Protein AF-0000000084335168 (afdb_homodimer)

pLDDT: mean 84.3, std 18.03, range [38.84, 98.81]

Secondary structure (DSSP, 8-state):
--HHHHHHHHHHHHHTS-HHHHHHHHHHHHHHHHHHHHHHHHHHHHHHHHHHHHHHHHHHGGGGS-THHHHTT-/--HHHHHHHHHHHHHTS-HHHHHHHHHHHHHHHHHHHHHHHHHHHHHHHHHHHHHHHHHHHHHTS-THHHHTT-

Sequence (148 aa):
MTKRATIKRILNAINHLPKGKVKEISDFTKFVAKRYDEQHLSESIQQMTAKSESFSFLNNDEDLYSEADLKEVYMTKRATIKRILNAINHLPKGKVKEISDFTKFVAKRYDEQHLSESIQQMTAKSESFSFLNNDEDLYSEADLKEVY

Structure (mmCIF, N/CA/C/O backbone):
data_AF-0000000084335168-model_v1
#
loop_
_entity.id
_entity.type
_entity.pdbx_description
1 polymer 'DUF2281 domain-containing protein'
#
loop_
_atom_site.group_PDB
_atom_site.id
_atom_site.type_symbol
_atom_site.label_atom_id
_atom_site.label_alt_id
_atom_site.label_comp_id
_atom_site.label_asym_id
_atom_site.label_entity_id
_atom_site.label_seq_id
_atom_site.pdbx_PDB_ins_code
_atom_site.Cartn_x
_atom_site.Cartn_y
_atom_site.Cartn_z
_atom_site.occupancy
_atom_site.B_iso_or_equiv
_atom_site.auth_seq_id
_atom_site.auth_comp_id
_atom_site.auth_asym_id
_atom_site.auth_atom_id
_atom_site.pdb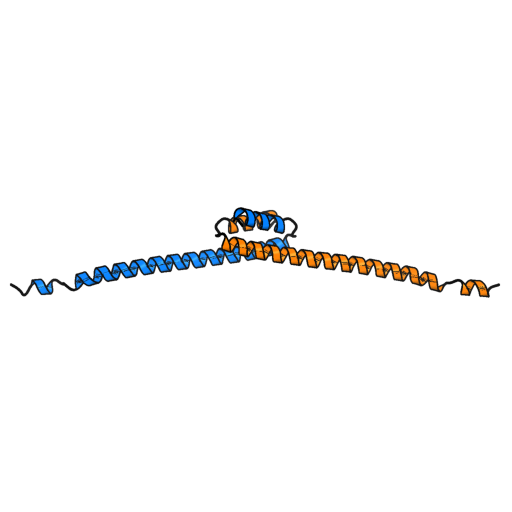x_PDB_model_num
ATOM 1 N N . MET A 1 1 ? -15.57 1.355 7.273 1 84.31 1 MET A N 1
ATOM 2 C CA . MET A 1 1 ? -14.516 0.553 7.887 1 84.31 1 MET A CA 1
ATOM 3 C C . MET A 1 1 ? -13.594 1.423 8.734 1 84.31 1 MET A C 1
ATOM 5 O O . MET A 1 1 ? -13.375 2.594 8.414 1 84.31 1 MET A O 1
ATOM 9 N N . THR A 1 2 ? -13.305 0.739 9.891 1 93.69 2 THR A N 1
ATOM 10 C CA . THR A 1 2 ? -12.414 1.455 10.805 1 93.69 2 THR A CA 1
ATOM 11 C C . THR A 1 2 ? -10.977 1.416 10.305 1 93.69 2 THR A C 1
ATOM 13 O O . THR A 1 2 ? -10.641 0.604 9.438 1 93.69 2 THR A O 1
ATOM 16 N N . LYS A 1 3 ? -10.219 2.346 10.766 1 95.44 3 LYS A N 1
ATOM 17 C CA . LYS A 1 3 ? -8.805 2.369 10.414 1 95.44 3 LYS A CA 1
ATOM 18 C C . LYS A 1 3 ? -8.133 1.043 10.758 1 95.44 3 LYS A C 1
ATOM 20 O O . LYS A 1 3 ? -7.375 0.496 9.945 1 95.44 3 LYS A O 1
ATOM 25 N N . ARG A 1 4 ? -8.461 0.535 11.945 1 95.75 4 ARG A N 1
ATOM 26 C CA . ARG A 1 4 ? -7.875 -0.719 12.406 1 95.75 4 ARG A CA 1
ATOM 27 C C . ARG A 1 4 ? -8.266 -1.877 11.5 1 95.75 4 ARG A C 1
ATOM 29 O O . ARG A 1 4 ? -7.438 -2.73 11.18 1 95.75 4 ARG A O 1
ATOM 36 N N . ALA A 1 5 ? -9.453 -1.929 11.078 1 96.75 5 ALA A N 1
ATOM 37 C CA . ALA A 1 5 ? -9.938 -2.967 10.172 1 96.75 5 ALA A CA 1
ATOM 38 C C . ALA A 1 5 ? -9.25 -2.879 8.812 1 96.75 5 ALA A C 1
ATOM 40 O O . ALA A 1 5 ? -8.938 -3.902 8.203 1 96.75 5 ALA A O 1
ATOM 41 N N . THR A 1 6 ? -8.984 -1.704 8.391 1 97.81 6 THR A N 1
ATOM 42 C CA . THR A 1 6 ? -8.328 -1.472 7.102 1 97.81 6 THR A CA 1
ATOM 43 C C . THR A 1 6 ? -6.875 -1.929 7.145 1 97.81 6 THR A C 1
ATOM 45 O O . THR A 1 6 ? -6.383 -2.543 6.195 1 97.81 6 THR A O 1
ATOM 48 N N . ILE A 1 7 ? -6.262 -1.662 8.242 1 97.69 7 ILE A N 1
ATOM 49 C CA . ILE A 1 7 ? -4.883 -2.098 8.43 1 97.69 7 ILE A CA 1
ATOM 50 C C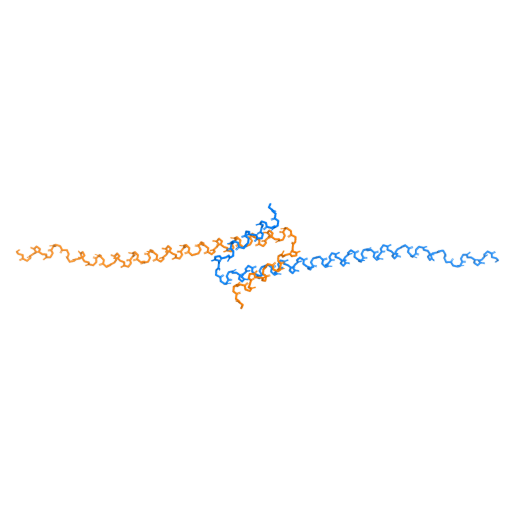 . ILE A 1 7 ? -4.82 -3.623 8.445 1 97.69 7 ILE A C 1
ATOM 52 O O . ILE A 1 7 ? -3.926 -4.219 7.84 1 97.69 7 ILE A O 1
ATOM 56 N N . LYS A 1 8 ? -5.797 -4.246 9.102 1 97 8 LYS A N 1
ATOM 57 C CA . LYS A 1 8 ? -5.875 -5.703 9.125 1 97 8 LYS A CA 1
ATOM 58 C C . LYS A 1 8 ? -6.039 -6.266 7.719 1 97 8 LYS A C 1
ATOM 60 O O . LYS A 1 8 ? -5.441 -7.289 7.379 1 97 8 LYS A O 1
ATOM 65 N N . ARG A 1 9 ? -6.832 -5.609 6.918 1 96.81 9 ARG A N 1
ATOM 66 C CA . ARG A 1 9 ? -7.031 -6.016 5.531 1 96.81 9 ARG A CA 1
ATOM 67 C C . ARG A 1 9 ? -5.727 -5.957 4.746 1 96.81 9 ARG A C 1
ATOM 69 O O . ARG A 1 9 ? -5.43 -6.848 3.949 1 96.81 9 ARG A O 1
ATOM 76 N N . ILE A 1 10 ? -4.922 -4.957 4.988 1 98.12 10 ILE A N 1
ATOM 77 C CA . ILE A 1 10 ? -3.627 -4.805 4.336 1 98.12 10 ILE A CA 1
ATOM 78 C C . ILE A 1 10 ? -2.713 -5.965 4.727 1 98.12 10 ILE A C 1
ATOM 80 O O . ILE A 1 10 ? -2.111 -6.605 3.861 1 98.12 10 ILE A O 1
ATOM 84 N N . LEU A 1 11 ? -2.701 -6.246 6.016 1 97.69 11 LEU A N 1
ATOM 85 C CA . LEU A 1 11 ? -1.812 -7.289 6.52 1 97.69 11 LEU A CA 1
ATOM 86 C C . LEU A 1 11 ? -2.211 -8.656 5.969 1 97.69 11 LEU A C 1
ATOM 88 O O . LEU A 1 11 ? -1.35 -9.445 5.582 1 97.69 11 LEU A O 1
ATOM 92 N N . ASN A 1 12 ? -3.5 -8.914 5.867 1 97.19 12 ASN A N 1
ATOM 93 C CA . ASN A 1 12 ? -3.992 -10.172 5.32 1 97.19 12 ASN A CA 1
ATOM 94 C C . ASN A 1 12 ? -3.596 -10.344 3.855 1 97.19 12 ASN A C 1
ATOM 96 O O . ASN A 1 12 ? -3.207 -11.43 3.434 1 97.19 12 ASN A O 1
ATOM 100 N N . ALA A 1 13 ? -3.672 -9.234 3.203 1 96.75 13 ALA A N 1
ATOM 101 C CA . ALA A 1 13 ? -3.391 -9.281 1.771 1 96.75 13 ALA A CA 1
ATOM 102 C C . ALA A 1 13 ? -1.897 -9.461 1.513 1 96.75 13 ALA A C 1
ATOM 104 O O . ALA A 1 13 ? -1.502 -10.133 0.556 1 96.75 13 ALA A O 1
ATOM 105 N N . ILE A 1 14 ? -1.044 -8.914 2.375 1 97.5 14 ILE A N 1
ATOM 106 C CA . ILE A 1 14 ? 0.392 -8.891 2.119 1 97.5 14 ILE A CA 1
ATOM 107 C C . ILE A 1 14 ? 1.007 -10.227 2.521 1 97.5 14 ILE A C 1
ATOM 109 O O . ILE A 1 14 ? 2.061 -10.617 2.008 1 97.5 14 ILE A O 1
ATOM 113 N N . ASN A 1 15 ? 0.367 -10.922 3.432 1 94.75 15 ASN A N 1
ATOM 114 C CA . ASN A 1 15 ? 0.95 -12.109 4.043 1 94.75 15 ASN A CA 1
ATOM 115 C C . ASN A 1 15 ? 1.268 -13.18 3 1 94.75 15 ASN A C 1
ATOM 117 O O . ASN A 1 15 ? 2.291 -13.859 3.094 1 94.75 15 ASN A O 1
ATOM 121 N N . HIS A 1 16 ? 0.502 -13.32 1.941 1 91.94 16 HIS A N 1
ATOM 122 C CA . HIS A 1 16 ? 0.74 -14.422 1.009 1 91.94 16 HIS A CA 1
ATOM 123 C C . HIS A 1 16 ? 1.528 -13.945 -0.208 1 91.94 16 HIS A C 1
ATOM 125 O O . HIS A 1 16 ? 1.931 -14.758 -1.046 1 91.94 16 HIS A O 1
ATOM 131 N N . LEU A 1 17 ? 1.84 -12.648 -0.256 1 97.62 17 LEU A N 1
ATOM 132 C CA . LEU A 1 17 ? 2.553 -12.086 -1.396 1 97.62 17 LEU A CA 1
ATOM 133 C C . LEU A 1 17 ? 4.051 -12.344 -1.279 1 97.62 17 LEU A C 1
ATOM 135 O O . LEU A 1 17 ? 4.602 -12.336 -0.176 1 97.62 17 LEU A O 1
ATOM 139 N N . PRO A 1 18 ? 4.73 -12.594 -2.381 1 96.69 18 PRO A N 1
ATOM 140 C CA . PRO A 1 18 ? 6.191 -12.695 -2.326 1 96.69 18 PRO A CA 1
ATOM 141 C C . PRO A 1 18 ? 6.863 -11.367 -1.991 1 96.69 18 PRO A C 1
ATOM 143 O O . PRO A 1 18 ? 6.223 -10.312 -2.055 1 96.69 18 PRO A O 1
ATOM 146 N N . LYS A 1 19 ? 8.125 -11.375 -1.729 1 97.06 19 LYS A N 1
ATOM 147 C CA . LYS A 1 19 ? 8.906 -10.234 -1.258 1 97.06 19 LYS A CA 1
ATOM 148 C C . LYS A 1 19 ? 8.828 -9.07 -2.236 1 97.06 19 LYS A C 1
ATOM 150 O O 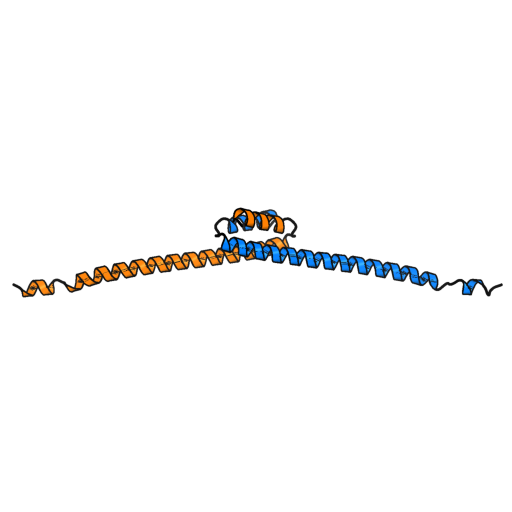. LYS A 1 19 ? 8.695 -7.914 -1.824 1 97.06 19 LYS A O 1
ATOM 155 N N . GLY A 1 20 ? 8.898 -9.359 -3.512 1 97.44 20 GLY A N 1
ATOM 156 C CA . GLY A 1 20 ? 8.875 -8.312 -4.523 1 97.44 20 GLY A CA 1
ATOM 157 C C . GLY A 1 20 ? 7.578 -7.516 -4.523 1 97.44 20 GLY A C 1
ATOM 158 O O . GLY A 1 20 ? 7.598 -6.293 -4.668 1 97.44 20 GLY A O 1
ATOM 159 N N . LYS A 1 21 ? 6.508 -8.18 -4.332 1 98.25 21 LYS A N 1
ATOM 160 C CA . LYS A 1 21 ? 5.203 -7.52 -4.332 1 98.25 21 LYS A CA 1
ATOM 161 C C . LYS A 1 21 ? 4.977 -6.746 -3.037 1 98.25 21 LYS A C 1
ATOM 163 O O . LYS A 1 21 ? 4.383 -5.668 -3.047 1 98.25 21 LYS A O 1
ATOM 168 N N . VAL A 1 22 ? 5.477 -7.258 -1.979 1 98.5 22 VAL A N 1
ATOM 169 C CA . VAL A 1 22 ? 5.422 -6.547 -0.704 1 98.5 22 VAL A CA 1
ATOM 170 C C . VAL A 1 22 ? 6.215 -5.246 -0.802 1 98.5 22 VAL A C 1
ATOM 172 O O . VAL A 1 22 ? 5.797 -4.215 -0.274 1 98.5 22 VAL A O 1
ATOM 175 N N . LYS A 1 23 ? 7.309 -5.281 -1.476 1 98.38 23 LYS A N 1
ATOM 176 C CA . LYS A 1 23 ? 8.133 -4.094 -1.681 1 98.38 23 LYS A CA 1
ATOM 177 C C . LYS A 1 23 ? 7.371 -3.031 -2.473 1 98.38 23 LYS A C 1
ATOM 179 O O . LYS A 1 23 ? 7.473 -1.838 -2.178 1 98.38 23 LYS A O 1
ATOM 184 N N . GLU A 1 24 ? 6.641 -3.471 -3.486 1 98.56 24 GLU A N 1
ATOM 185 C CA . GLU A 1 24 ? 5.82 -2.551 -4.27 1 98.56 24 GLU A CA 1
ATOM 186 C C . GLU A 1 24 ? 4.828 -1.804 -3.383 1 98.56 24 GLU A C 1
ATOM 188 O O . GLU A 1 24 ? 4.68 -0.586 -3.5 1 98.56 24 GLU A O 1
ATOM 193 N N . ILE A 1 25 ? 4.207 -2.582 -2.504 1 98.75 25 ILE A N 1
ATOM 194 C CA . ILE A 1 25 ? 3.229 -2.002 -1.591 1 98.75 25 ILE A CA 1
ATOM 195 C C . ILE A 1 25 ? 3.928 -1.057 -0.617 1 98.75 25 ILE A C 1
ATOM 197 O O . ILE A 1 25 ? 3.426 0.032 -0.329 1 98.75 25 ILE A O 1
ATOM 201 N N . SER A 1 26 ? 5.09 -1.403 -0.171 1 98.56 26 SER A N 1
ATOM 202 C CA . SER A 1 26 ? 5.883 -0.565 0.723 1 98.56 26 SER A CA 1
ATOM 203 C C . SER A 1 26 ? 6.25 0.757 0.059 1 98.56 26 SER A C 1
ATOM 205 O O . SER A 1 26 ? 6.125 1.82 0.67 1 98.56 26 SER A O 1
ATOM 207 N N . ASP A 1 27 ? 6.656 0.677 -1.155 1 98.44 27 ASP A N 1
ATOM 208 C CA . ASP A 1 27 ? 7.051 1.876 -1.886 1 98.44 27 ASP A CA 1
ATOM 209 C C . ASP A 1 27 ? 5.863 2.814 -2.09 1 98.44 27 ASP A C 1
ATOM 211 O O . ASP A 1 27 ? 5.996 4.031 -1.95 1 98.44 27 ASP A O 1
ATOM 215 N N . PHE A 1 28 ? 4.738 2.184 -2.363 1 98.81 28 PHE A N 1
ATOM 216 C CA . PHE A 1 28 ? 3.535 2.996 -2.504 1 98.81 28 PHE A CA 1
ATOM 217 C C . PHE A 1 28 ? 3.148 3.627 -1.172 1 98.81 28 PHE A C 1
ATOM 219 O O . PHE A 1 28 ? 2.777 4.801 -1.12 1 98.81 28 PHE A O 1
ATOM 226 N N . THR A 1 29 ? 3.219 2.928 -0.136 1 98.69 29 THR A N 1
ATOM 227 C CA . THR A 1 29 ? 2.902 3.42 1.2 1 98.69 29 THR A CA 1
ATOM 228 C C . THR A 1 29 ? 3.797 4.602 1.568 1 98.69 29 THR A C 1
ATOM 230 O O . THR A 1 29 ? 3.316 5.609 2.088 1 98.69 29 THR A O 1
ATOM 233 N N . LYS A 1 30 ? 5.051 4.473 1.275 1 98.12 30 LYS A N 1
ATOM 234 C CA . LYS A 1 30 ? 6 5.555 1.52 1 98.12 30 LYS A CA 1
ATOM 235 C C . LYS A 1 30 ? 5.637 6.801 0.715 1 98.12 30 LYS A C 1
ATOM 237 O O . LYS A 1 30 ? 5.75 7.922 1.214 1 98.12 30 LYS A O 1
ATOM 242 N N . PHE A 1 31 ? 5.277 6.559 -0.483 1 98.56 31 PHE A N 1
ATOM 243 C CA . PHE A 1 31 ? 4.875 7.641 -1.374 1 98.56 31 PHE A CA 1
ATOM 244 C C . PHE A 1 31 ? 3.678 8.391 -0.808 1 98.56 31 PHE A C 1
ATOM 246 O O . PHE A 1 31 ? 3.682 9.625 -0.744 1 98.56 31 PHE A O 1
ATOM 253 N N . VAL A 1 32 ? 2.643 7.672 -0.377 1 98.5 32 VAL A N 1
ATOM 254 C CA . VAL A 1 32 ? 1.433 8.266 0.184 1 98.5 32 VAL A CA 1
ATOM 255 C C . VAL A 1 32 ? 1.775 9.031 1.46 1 98.5 32 VAL A C 1
ATOM 257 O O . VAL A 1 32 ? 1.314 10.156 1.656 1 98.5 32 VAL A O 1
ATOM 260 N N . ALA A 1 33 ? 2.57 8.438 2.348 1 98.19 33 ALA A N 1
ATOM 261 C CA . ALA A 1 33 ? 2.959 9.062 3.609 1 98.19 33 ALA A CA 1
ATOM 262 C C . ALA A 1 33 ? 3.727 10.359 3.369 1 98.19 33 ALA A C 1
ATOM 264 O O . ALA A 1 33 ? 3.465 11.375 4.02 1 98.19 33 ALA A O 1
ATOM 265 N N . LYS A 1 34 ? 4.656 10.352 2.451 1 97.75 34 LYS A N 1
ATOM 266 C CA . LYS A 1 34 ? 5.441 11.531 2.121 1 97.75 34 LYS A CA 1
ATOM 267 C C . LYS A 1 34 ? 4.551 12.656 1.597 1 97.75 34 LYS A C 1
ATOM 269 O O . LYS A 1 34 ? 4.691 13.812 2.01 1 97.75 34 LYS A O 1
ATOM 274 N N . ARG A 1 35 ? 3.678 12.305 0.717 1 97.31 35 ARG A N 1
ATOM 275 C CA . ARG A 1 35 ? 2.75 13.281 0.153 1 97.31 35 ARG A CA 1
ATOM 276 C C . ARG A 1 35 ? 1.867 13.891 1.238 1 97.31 35 ARG A C 1
ATOM 278 O O . ARG A 1 35 ? 1.603 15.094 1.228 1 97.31 35 ARG A O 1
ATOM 285 N N . TYR A 1 36 ? 1.381 13.062 2.098 1 97.44 36 TYR A N 1
ATOM 286 C CA . TYR A 1 36 ? 0.556 13.539 3.203 1 97.44 36 TYR A CA 1
ATOM 287 C C . TYR A 1 36 ? 1.336 14.5 4.094 1 97.44 36 TYR A C 1
ATOM 289 O O . TYR A 1 36 ? 0.827 15.555 4.469 1 97.44 36 TYR A O 1
ATOM 297 N N . ASP A 1 37 ? 2.547 14.148 4.434 1 96.5 37 ASP A N 1
ATOM 298 C CA . ASP A 1 37 ? 3.396 14.992 5.27 1 96.5 37 ASP A CA 1
ATOM 299 C C . ASP A 1 37 ? 3.67 16.344 4.605 1 96.5 37 ASP A C 1
ATOM 301 O O . ASP A 1 37 ? 3.611 17.375 5.258 1 96.5 37 ASP A O 1
ATOM 305 N N . GLU A 1 38 ? 3.938 16.328 3.391 1 96.31 38 GLU A N 1
ATOM 306 C CA . GLU A 1 38 ? 4.234 17.531 2.637 1 9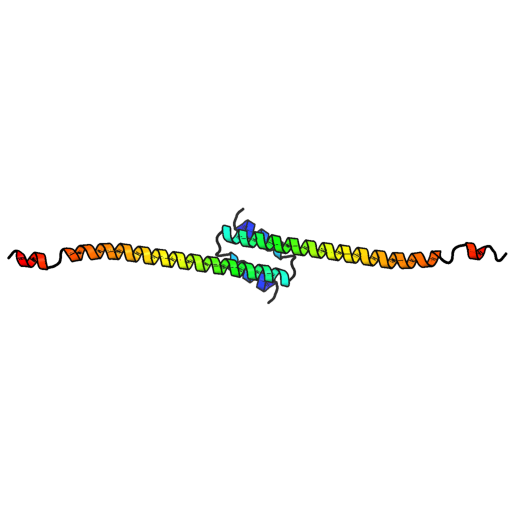6.31 38 GLU A CA 1
ATOM 307 C C . GLU A 1 38 ? 3.018 18.453 2.574 1 96.31 38 GLU A C 1
ATOM 309 O O . GLU A 1 38 ? 3.146 19.672 2.725 1 96.31 38 GLU A O 1
ATOM 314 N N . GLN A 1 39 ? 1.915 17.906 2.357 1 94.94 39 GLN A N 1
ATOM 315 C CA . GLN A 1 39 ? 0.68 18.672 2.328 1 94.94 39 GLN A CA 1
ATOM 316 C C . GLN A 1 39 ? 0.385 19.297 3.693 1 94.94 39 GLN A C 1
ATOM 318 O O . GLN A 1 39 ? -0.007 20.453 3.781 1 94.94 39 GLN A O 1
ATOM 323 N N . HIS A 1 40 ? 0.544 18.531 4.672 1 93 40 HIS A N 1
ATOM 324 C CA . HIS A 1 40 ? 0.282 19 6.027 1 93 40 HIS A CA 1
ATOM 325 C C . HIS A 1 40 ? 1.253 20.109 6.422 1 93 40 HIS A C 1
ATOM 327 O O . HIS A 1 40 ? 0.855 21.094 7.043 1 93 40 HIS A O 1
ATOM 333 N N . LEU A 1 41 ? 2.486 19.922 6.113 1 93.06 41 LEU A N 1
ATOM 334 C CA . LEU A 1 41 ? 3.494 20.938 6.371 1 93.06 41 LEU A CA 1
ATOM 335 C C . LEU A 1 41 ? 3.164 22.234 5.625 1 93.06 41 LEU A C 1
ATOM 337 O O . LEU A 1 41 ? 3.246 23.312 6.195 1 93.06 41 LEU A O 1
ATOM 341 N N . SER A 1 42 ? 2.785 22.109 4.438 1 93.06 42 SER A N 1
ATOM 342 C CA . SER A 1 42 ? 2.408 23.266 3.621 1 93.06 42 SER A CA 1
ATOM 343 C C . SER A 1 42 ? 1.215 24 4.223 1 93.06 42 SER A C 1
ATOM 345 O O . SER A 1 42 ? 1.202 25.234 4.277 1 93.06 42 SER A O 1
ATOM 347 N N . GLU A 1 43 ? 0.24 23.266 4.633 1 93.12 43 GLU A N 1
ATOM 348 C CA . GLU A 1 43 ? -0.945 23.844 5.262 1 93.12 43 GLU A CA 1
ATOM 349 C C . GLU A 1 43 ? -0.587 24.578 6.551 1 93.12 43 GLU A C 1
ATOM 351 O O . GLU A 1 43 ? -1.131 25.641 6.84 1 93.12 43 GLU A O 1
ATOM 356 N N . SER A 1 44 ? 0.308 24 7.297 1 91.25 44 SER A N 1
ATOM 357 C CA . SER A 1 44 ? 0.757 24.609 8.547 1 91.25 44 SER A CA 1
ATOM 358 C C . SER A 1 44 ? 1.506 25.906 8.297 1 91.25 44 SER A C 1
ATOM 360 O O . SER A 1 44 ? 1.29 26.906 9 1 91.25 44 SER A O 1
ATOM 362 N N . ILE A 1 45 ? 2.289 25.859 7.289 1 91.5 45 ILE A N 1
ATOM 363 C CA . ILE A 1 45 ? 3.045 27.047 6.914 1 91.5 45 ILE A CA 1
ATOM 364 C C . ILE A 1 45 ? 2.088 28.125 6.43 1 91.5 45 ILE A C 1
ATOM 366 O O . ILE A 1 45 ? 2.217 29.297 6.812 1 91.5 45 ILE A O 1
ATOM 370 N N . GLN A 1 46 ? 1.148 27.781 5.641 1 90.62 46 GLN A N 1
ATOM 371 C CA . GLN A 1 46 ? 0.151 28.719 5.121 1 90.62 46 GLN A CA 1
ATOM 372 C C . GLN A 1 46 ? -0.67 29.328 6.254 1 90.62 46 GLN A C 1
ATOM 374 O O . GLN A 1 46 ? -0.945 30.531 6.25 1 90.62 46 GLN A O 1
ATOM 379 N N . GLN A 1 47 ? -1.058 28.516 7.219 1 90.56 47 GLN A N 1
ATOM 380 C CA . GLN A 1 47 ? -1.835 28.984 8.359 1 90.56 47 GLN A CA 1
ATOM 381 C C . GLN A 1 47 ? -1.021 29.953 9.227 1 90.56 47 GLN A C 1
ATOM 383 O O . GLN A 1 47 ? -1.545 30.953 9.703 1 90.56 47 GLN A O 1
ATOM 388 N N . MET A 1 48 ? 0.262 29.641 9.414 1 88.75 48 MET A N 1
ATOM 389 C CA . MET A 1 48 ? 1.149 30.5 10.203 1 88.75 48 MET A CA 1
ATOM 390 C C . MET A 1 48 ? 1.364 31.844 9.523 1 88.75 48 MET A C 1
ATOM 392 O O . MET A 1 48 ? 1.369 32.875 10.18 1 88.75 48 MET A O 1
ATOM 396 N N . THR A 1 49 ? 1.474 31.875 8.234 1 87.94 49 THR A N 1
ATOM 397 C CA . THR A 1 49 ? 1.665 33.094 7.461 1 87.94 49 THR A CA 1
ATOM 398 C C . THR A 1 49 ? 0.398 33.938 7.477 1 87.94 49 THR A C 1
ATOM 400 O O . THR A 1 49 ? 0.467 35.156 7.633 1 87.94 49 THR A O 1
ATOM 403 N N . ALA A 1 50 ? -0.759 33.344 7.387 1 85.75 50 ALA A N 1
ATOM 404 C CA . ALA A 1 50 ? -2.041 34.031 7.414 1 85.75 50 ALA A CA 1
ATOM 405 C C . ALA A 1 50 ? -2.273 34.688 8.766 1 85.75 50 ALA A C 1
ATOM 407 O O . ALA A 1 50 ? -2.748 35.844 8.828 1 85.75 50 ALA A O 1
ATOM 408 N N . LYS A 1 51 ? -1.852 34.062 9.797 1 86.06 51 LYS A N 1
ATOM 409 C CA . LYS A 1 51 ? -2 34.594 11.148 1 86.06 51 LYS A CA 1
ATOM 410 C C . LYS A 1 51 ? -1.048 35.781 11.383 1 86.06 51 LYS A C 1
ATOM 412 O O . LYS A 1 51 ? -1.415 36.75 12.023 1 86.06 51 LYS A O 1
ATOM 417 N N . SER A 1 52 ? 0.153 35.75 10.828 1 83.75 52 SER A N 1
ATOM 418 C CA . SER A 1 52 ? 1.141 36.812 10.953 1 83.75 52 SER A CA 1
ATOM 419 C C . SER A 1 52 ? 0.696 38.062 10.211 1 83.75 52 SER A C 1
ATOM 421 O O . SER A 1 52 ? 0.85 39.188 10.719 1 83.75 52 SER A O 1
ATOM 423 N N . GLU A 1 53 ? 0.098 37.938 9.125 1 79.62 53 GLU A N 1
ATOM 424 C CA . GLU A 1 53 ? -0.368 39.062 8.32 1 79.62 53 GLU A CA 1
ATOM 425 C C . GLU A 1 53 ? -1.561 39.75 8.977 1 79.62 53 GLU A C 1
ATOM 427 O O . GLU A 1 53 ? -1.655 40.969 8.961 1 79.62 53 GLU A O 1
ATOM 432 N N . SER A 1 54 ? -2.426 39.062 9.555 1 78.5 54 SER A N 1
ATOM 433 C CA . SER A 1 54 ? -3.582 39.625 10.25 1 78.5 54 SER A CA 1
ATOM 434 C C . SER A 1 54 ? -3.156 40.469 11.445 1 78.5 54 SER A C 1
ATOM 436 O O . SER A 1 54 ? -3.715 41.562 11.688 1 78.5 54 SER A O 1
ATOM 438 N N . PHE A 1 55 ? -2.051 40.062 12.086 1 77.88 55 PHE A N 1
ATOM 439 C CA . PHE A 1 55 ? -1.546 40.781 13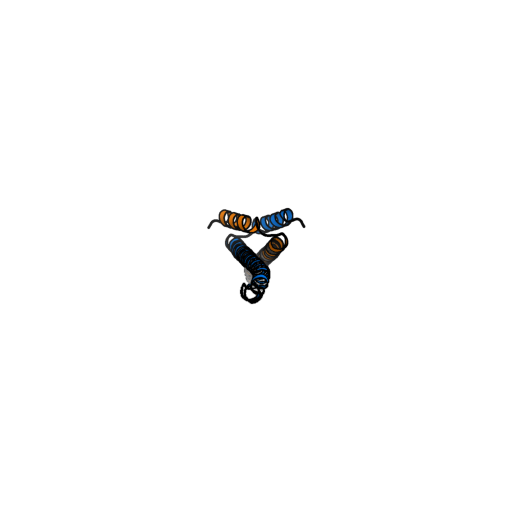.25 1 77.88 55 PHE A CA 1
ATOM 440 C C . PHE A 1 55 ? -0.754 42.031 12.812 1 77.88 55 PHE A C 1
ATOM 442 O O . PHE A 1 55 ? -0.794 43.062 13.484 1 77.88 55 PHE A O 1
ATOM 449 N N . SER A 1 56 ? -0.148 42 11.758 1 74.88 56 SER A N 1
ATOM 450 C CA . SER A 1 56 ? 0.611 43.156 11.242 1 74.88 56 SER A CA 1
ATOM 451 C C . SER A 1 56 ? -0.312 44.281 10.836 1 74.88 56 SER A C 1
ATOM 453 O O . SER A 1 56 ? 0.004 45.469 11.062 1 74.88 56 SER A O 1
ATOM 455 N N . PHE A 1 57 ? -1.439 44.031 10.273 1 67.88 57 PHE A N 1
ATOM 456 C CA . PHE A 1 57 ? -2.424 45.031 9.867 1 67.88 57 PHE A CA 1
ATOM 457 C C . PHE A 1 57 ? -2.994 45.75 11.086 1 67.88 57 PHE A C 1
ATOM 459 O O . PHE A 1 57 ? -3.299 46.938 11.016 1 67.88 57 PHE A O 1
ATOM 466 N N . LEU A 1 58 ? -3.07 45.125 12.242 1 68.25 58 LEU A N 1
ATOM 467 C CA . LEU A 1 58 ? -3.57 45.719 13.477 1 68.25 58 LEU A CA 1
ATOM 468 C C . LEU A 1 58 ? -2.555 46.688 14.07 1 68.25 58 LEU A C 1
ATOM 470 O O . LEU A 1 58 ? -2.932 47.719 14.664 1 68.25 58 LEU A O 1
ATOM 474 N N . ASN A 1 59 ? -1.39 46.531 13.82 1 64 59 ASN A N 1
ATOM 475 C CA . ASN A 1 59 ? -0.326 47.375 14.359 1 64 59 ASN A CA 1
ATOM 476 C C . ASN A 1 59 ? -0.082 48.594 13.484 1 64 59 ASN A C 1
ATOM 478 O O . ASN A 1 59 ? 0.36 49.656 13.977 1 64 59 ASN A O 1
ATOM 482 N N . ASN A 1 60 ? -0.245 48.562 12.289 1 63.22 60 ASN A N 1
ATOM 483 C CA . ASN A 1 60 ? -0.034 49.688 11.383 1 63.22 60 ASN A CA 1
ATOM 484 C C . ASN A 1 60 ? -1.081 50.781 11.586 1 63.22 60 ASN A C 1
ATOM 486 O O . ASN A 1 60 ? -0.804 51.969 11.375 1 63.22 60 ASN A O 1
ATOM 490 N N . ASP A 1 61 ? -2.234 50.562 11.992 1 58.19 61 ASP A N 1
ATOM 491 C CA . ASP A 1 61 ? -3.246 51.594 12.203 1 58.19 61 ASP A CA 1
ATOM 492 C C . ASP A 1 61 ? -2.9 52.469 13.406 1 58.19 61 ASP A C 1
ATOM 494 O O . ASP A 1 61 ? -3.299 53.625 13.477 1 58.19 61 ASP A O 1
ATOM 498 N N . GLU A 1 62 ? -2.178 52.062 14.312 1 54.22 62 GLU A N 1
ATOM 499 C CA . GLU A 1 62 ? -1.834 52.875 15.461 1 54.22 62 GLU A CA 1
ATOM 500 C C . GLU A 1 62 ? -0.781 53.906 15.102 1 54.22 62 GLU A C 1
ATOM 502 O O . GLU A 1 62 ? -0.739 55 15.695 1 54.22 62 GLU A O 1
ATOM 507 N N . ASP A 1 63 ? -0.034 53.688 14.125 1 53.66 63 ASP A N 1
ATOM 508 C CA . ASP A 1 63 ? 1.009 54.656 13.758 1 53.66 63 ASP A CA 1
ATOM 509 C C . ASP A 1 63 ? 0.424 55.844 13 1 53.66 63 ASP A C 1
ATOM 511 O O . ASP A 1 63 ? 1.109 56.844 12.781 1 53.66 63 ASP A O 1
ATOM 515 N N . LEU A 1 64 ? -0.69 55.781 12.547 1 52.59 64 LEU A N 1
ATOM 516 C CA . LEU A 1 64 ? -1.271 56.906 11.82 1 52.59 64 LEU A CA 1
ATOM 517 C C . LEU A 1 64 ? -1.54 58.062 12.758 1 52.59 64 LEU A C 1
ATOM 519 O O . LEU A 1 64 ? -1.63 59.219 12.312 1 52.59 64 LEU A O 1
ATOM 523 N N . TYR A 1 65 ? -1.872 57.844 13.938 1 52.22 65 TYR A N 1
ATOM 524 C CA . TYR A 1 65 ? -2.074 58.969 14.836 1 52.22 65 TYR A CA 1
ATOM 525 C C . TYR A 1 65 ? -0.754 59.438 15.445 1 52.22 65 TYR A C 1
ATOM 527 O O . TYR A 1 65 ? -0.342 58.938 16.5 1 52.22 65 TYR A O 1
ATOM 535 N N . SER A 1 66 ? 0.306 59.531 14.602 1 49.5 66 SER A N 1
ATOM 536 C CA . SER A 1 66 ? 1.641 59.969 15.016 1 49.5 66 SER A CA 1
ATOM 537 C C . SER A 1 66 ? 1.592 61.281 15.781 1 49.5 66 SER A C 1
ATOM 539 O O . SER A 1 66 ? 0.581 62 15.75 1 49.5 66 SER A O 1
ATOM 541 N N . GLU A 1 67 ? 2.736 61.562 16.531 1 55.66 67 GLU A N 1
ATOM 542 C CA . GLU A 1 67 ? 3.084 62.656 17.422 1 55.66 67 GLU A CA 1
ATOM 543 C C . GLU A 1 67 ? 2.867 64 16.734 1 55.66 67 GLU A C 1
ATOM 545 O O . GLU A 1 67 ? 2.676 65.062 17.406 1 55.66 67 GLU A O 1
ATOM 550 N N . ALA A 1 68 ? 2.803 64 15.516 1 51.94 68 ALA A N 1
ATOM 551 C CA . ALA A 1 68 ? 2.756 65.312 14.82 1 51.94 68 ALA A CA 1
ATOM 552 C C . ALA A 1 68 ? 1.434 66 15.086 1 51.94 68 ALA A C 1
ATOM 554 O O . ALA A 1 68 ? 1.371 67.25 15.055 1 51.94 68 ALA A O 1
ATOM 555 N N . ASP A 1 69 ? 0.459 65.312 15.367 1 51.69 69 ASP A N 1
ATOM 556 C CA . ASP A 1 69 ? -0.808 65.938 15.68 1 51.69 69 ASP A CA 1
ATOM 557 C C . ASP A 1 69 ? -0.8 66.5 17.094 1 51.69 69 ASP A C 1
ATOM 559 O O . ASP A 1 69 ? -1.578 67.438 17.406 1 51.69 69 ASP A O 1
ATOM 563 N N . LEU A 1 70 ? 0.128 66.062 18 1 50.47 70 LEU A N 1
ATOM 564 C CA . LEU A 1 70 ? 0.177 66.562 19.375 1 50.47 70 LEU A CA 1
ATOM 565 C C . LEU A 1 70 ? 0.917 67.938 19.422 1 50.47 70 LEU A C 1
ATOM 567 O O . LEU A 1 70 ? 0.917 68.562 20.453 1 50.47 70 LEU A O 1
ATOM 571 N N . LYS A 1 71 ? 1.816 68.25 18.5 1 52.25 71 LYS A N 1
ATOM 572 C CA . LYS A 1 71 ? 2.596 69.438 18.703 1 52.25 71 LYS A CA 1
ATOM 573 C C . LYS A 1 71 ? 1.732 70.688 18.516 1 52.25 71 LYS A C 1
ATOM 575 O O . LYS A 1 71 ? 1.944 71.75 19.172 1 52.25 71 LYS A O 1
ATOM 580 N N . GLU A 1 72 ? 0.996 70.75 17.344 1 50.25 72 GLU A N 1
ATOM 581 C CA . GLU A 1 72 ? 0.748 72.125 16.984 1 50.25 72 GLU A CA 1
ATOM 582 C C . GLU A 1 72 ? -0.35 72.75 17.844 1 50.25 72 GLU A C 1
ATOM 584 O O . GLU A 1 72 ? -0.774 73.875 17.609 1 50.25 72 GLU A O 1
ATOM 589 N N . VAL A 1 73 ? -0.88 71.938 18.766 1 47.38 73 VAL A N 1
ATOM 590 C CA . VAL A 1 73 ? -1.874 72.75 19.484 1 47.38 73 VAL A CA 1
ATOM 591 C C . VAL A 1 73 ? -1.177 73.688 20.453 1 47.38 73 VAL A C 1
ATOM 593 O O . VAL A 1 73 ? -1.714 74.75 20.781 1 47.38 73 VAL A O 1
ATOM 596 N N . TYR A 1 74 ? 0.002 73.438 20.891 1 39.19 74 TYR A N 1
ATOM 597 C CA . TYR A 1 74 ? 0.404 74.562 21.734 1 39.19 74 TYR A CA 1
ATOM 598 C C . TYR A 1 74 ? 0.961 75.75 20.891 1 39.19 74 TYR A C 1
ATOM 600 O O . TYR A 1 74 ? 1.528 75.5 19.812 1 39.19 74 TYR A O 1
ATOM 608 N N . MET B 1 1 ? 16.453 -6.125 2.125 1 84.81 1 MET B N 1
ATOM 609 C CA . MET B 1 1 ? 15.469 -6.105 3.203 1 84.81 1 MET B CA 1
ATOM 610 C C . MET B 1 1 ? 14.578 -7.344 3.152 1 84.81 1 MET B C 1
ATOM 612 O O . MET B 1 1 ? 14.281 -7.852 2.072 1 84.81 1 MET B O 1
ATOM 616 N N . THR B 1 2 ? 14.414 -7.828 4.438 1 93.94 2 THR B N 1
ATOM 617 C CA . THR B 1 2 ? 13.586 -9.023 4.543 1 93.94 2 THR B CA 1
AT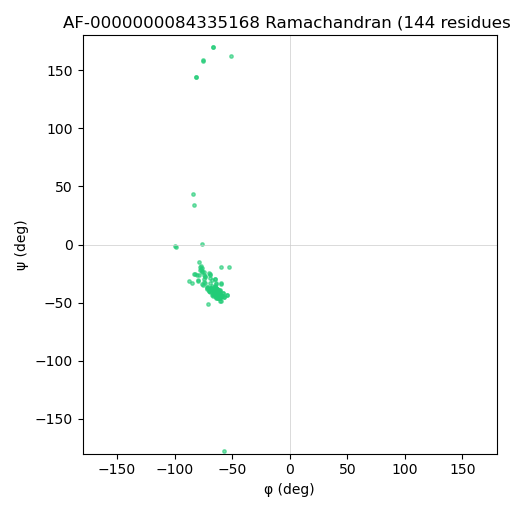OM 618 C C . THR B 1 2 ? 12.109 -8.672 4.371 1 93.94 2 THR B C 1
ATOM 620 O O . THR B 1 2 ? 11.727 -7.504 4.465 1 93.94 2 THR B O 1
ATOM 623 N N . LYS B 1 3 ? 11.352 -9.641 4.02 1 95.62 3 LYS B N 1
ATOM 624 C CA . LYS B 1 3 ? 9.914 -9.445 3.898 1 95.62 3 LYS B CA 1
ATOM 625 C C . LYS B 1 3 ? 9.32 -8.883 5.188 1 95.62 3 LYS B C 1
ATOM 627 O O . LYS B 1 3 ? 8.523 -7.941 5.152 1 95.62 3 LYS B O 1
ATOM 632 N N . ARG B 1 4 ? 9.773 -9.453 6.32 1 95.62 4 ARG B N 1
ATOM 633 C CA . ARG B 1 4 ? 9.281 -9.023 7.625 1 95.62 4 ARG B CA 1
ATOM 634 C C . ARG B 1 4 ? 9.641 -7.562 7.895 1 95.62 4 ARG B C 1
ATOM 636 O O . ARG B 1 4 ? 8.82 -6.801 8.406 1 95.62 4 ARG B O 1
ATOM 643 N N . ALA B 1 5 ? 10.789 -7.176 7.562 1 96.81 5 ALA B N 1
ATOM 644 C CA . ALA B 1 5 ? 11.242 -5.797 7.734 1 96.81 5 ALA B CA 1
ATOM 645 C C . ALA B 1 5 ? 10.438 -4.844 6.859 1 96.81 5 ALA B C 1
ATOM 647 O O . ALA B 1 5 ? 10.109 -3.729 7.277 1 96.81 5 ALA B O 1
ATOM 648 N N . THR B 1 6 ? 10.086 -5.273 5.711 1 97.81 6 THR B N 1
ATOM 649 C CA . THR B 1 6 ? 9.312 -4.469 4.77 1 97.81 6 THR B CA 1
ATOM 650 C C . THR B 1 6 ? 7.891 -4.262 5.273 1 97.81 6 THR B C 1
ATOM 652 O O . THR B 1 6 ? 7.344 -3.162 5.176 1 97.81 6 THR B O 1
ATOM 655 N N . ILE B 1 7 ? 7.352 -5.297 5.824 1 97.69 7 ILE B N 1
ATOM 656 C CA . ILE B 1 7 ? 6.012 -5.219 6.398 1 97.69 7 ILE B CA 1
ATOM 657 C C . ILE B 1 7 ? 6.012 -4.246 7.578 1 97.69 7 ILE B C 1
ATOM 659 O O . ILE B 1 7 ? 5.094 -3.438 7.723 1 97.69 7 ILE B O 1
ATOM 663 N N . LYS B 1 8 ? 7.07 -4.312 8.398 1 97.06 8 LYS B N 1
ATOM 664 C CA . LYS B 1 8 ? 7.207 -3.387 9.523 1 97.06 8 LYS B CA 1
ATOM 665 C C . LYS B 1 8 ? 7.277 -1.941 9.039 1 97.06 8 LYS B C 1
ATOM 667 O O . LYS B 1 8 ? 6.695 -1.046 9.648 1 97.06 8 LYS B O 1
ATOM 672 N N . ARG B 1 9 ? 7.969 -1.73 7.949 1 96.75 9 ARG B N 1
ATOM 673 C CA . ARG B 1 9 ? 8.062 -0.4 7.355 1 96.75 9 ARG B CA 1
ATOM 674 C C . ARG B 1 9 ? 6.695 0.108 6.922 1 96.75 9 ARG B C 1
ATOM 676 O O . ARG B 1 9 ? 6.371 1.281 7.117 1 96.75 9 ARG B O 1
ATOM 683 N N . ILE B 1 10 ? 5.875 -0.752 6.379 1 98.19 10 ILE B N 1
ATOM 684 C CA . ILE B 1 10 ? 4.523 -0.403 5.957 1 98.19 10 ILE B CA 1
ATOM 685 C C . ILE B 1 10 ? 3.695 0.013 7.168 1 98.19 10 ILE B C 1
ATOM 687 O O . ILE B 1 10 ? 3.047 1.062 7.156 1 98.19 10 ILE B O 1
ATOM 691 N N . LEU B 1 11 ? 3.809 -0.791 8.211 1 97.69 11 LEU B N 1
ATOM 692 C CA . LEU B 1 11 ? 3.008 -0.536 9.398 1 97.69 11 LEU B CA 1
ATOM 693 C C . LEU B 1 11 ? 3.414 0.779 10.055 1 97.69 11 LEU B C 1
ATOM 695 O O . LEU B 1 11 ? 2.557 1.552 10.492 1 97.69 11 LEU B O 1
ATOM 699 N N . ASN B 1 12 ? 4.695 1.071 10.078 1 97.19 12 ASN B N 1
ATOM 700 C CA . ASN B 1 12 ? 5.191 2.32 10.648 1 97.19 12 ASN B CA 1
ATOM 701 C C . ASN B 1 12 ? 4.68 3.531 9.875 1 97.19 12 ASN B C 1
ATOM 703 O O . ASN B 1 12 ? 4.297 4.539 10.469 1 97.19 12 ASN B O 1
ATOM 707 N N . ALA B 1 13 ? 4.645 3.318 8.602 1 96.88 13 ALA B N 1
ATOM 708 C CA . ALA B 1 13 ? 4.246 4.434 7.75 1 96.88 13 ALA B CA 1
ATOM 709 C C . ALA B 1 13 ? 2.744 4.688 7.844 1 96.88 13 ALA B C 1
ATOM 711 O O . ALA B 1 13 ? 2.297 5.836 7.77 1 96.88 13 ALA B O 1
ATOM 712 N N . ILE B 1 14 ? 1.946 3.646 8.055 1 97.56 14 ILE B N 1
ATOM 713 C CA . ILE B 1 14 ? 0.495 3.773 7.992 1 97.56 14 ILE B CA 1
ATOM 714 C C . ILE B 1 14 ? -0.032 4.301 9.328 1 97.56 14 ILE B C 1
ATOM 716 O O . ILE B 1 14 ? -1.107 4.902 9.383 1 97.56 14 ILE B O 1
ATOM 720 N N . ASN B 1 15 ? 0.711 4.07 10.383 1 94.81 15 ASN B N 1
ATOM 721 C CA . ASN B 1 15 ? 0.229 4.348 11.734 1 94.81 15 ASN B CA 1
ATOM 722 C C . ASN B 1 15 ? -0.128 5.82 11.914 1 94.81 15 ASN B C 1
ATOM 724 O O . ASN B 1 15 ? -1.106 6.148 12.586 1 94.81 15 ASN B O 1
ATOM 728 N N . HIS B 1 16 ? 0.543 6.746 11.281 1 91.94 16 HIS B N 1
ATOM 729 C CA . HIS B 1 16 ? 0.276 8.156 11.539 1 91.94 16 HIS B CA 1
ATOM 730 C C . HIS B 1 16 ? -0.633 8.75 10.469 1 91.94 16 HIS B C 1
ATOM 732 O O . HIS B 1 16 ? -1.062 9.898 10.586 1 91.94 16 HIS B O 1
ATOM 738 N N . LEU B 1 17 ? -1.007 7.945 9.477 1 97.62 17 LEU B N 1
ATOM 739 C CA . LEU B 1 17 ? -1.84 8.43 8.383 1 97.62 17 LEU B CA 1
ATOM 740 C C . LEU B 1 17 ? -3.311 8.445 8.789 1 97.62 17 LEU B C 1
ATOM 742 O O . LEU B 1 17 ? -3.764 7.578 9.539 1 97.62 17 LEU B O 1
ATOM 746 N N . PRO B 1 18 ? -4.078 9.414 8.336 1 96.69 18 PRO B N 1
ATOM 747 C CA . PRO B 1 18 ? -5.523 9.383 8.57 1 96.69 18 PRO B CA 1
ATOM 748 C C . PRO B 1 18 ? -6.215 8.242 7.828 1 96.69 18 PRO B C 1
ATOM 750 O O . PRO B 1 18 ? -5.625 7.633 6.934 1 96.69 18 PRO B O 1
ATOM 753 N N . LYS B 1 19 ? -7.449 8 8.117 1 97 19 LYS B N 1
ATOM 754 C CA . LYS B 1 19 ? -8.234 6.879 7.613 1 97 19 LYS B CA 1
ATOM 755 C C . LYS B 1 19 ? -8.281 6.875 6.09 1 97 19 LYS B C 1
ATOM 757 O O . LYS B 1 19 ? -8.164 5.82 5.461 1 97 19 LYS B O 1
ATOM 762 N N . GLY B 1 20 ? -8.445 8.016 5.488 1 97.38 20 GLY B N 1
ATOM 763 C CA . GLY B 1 20 ? -8.547 8.117 4.039 1 97.38 20 GLY B CA 1
ATOM 764 C C . GLY B 1 20 ? -7.293 7.656 3.322 1 97.38 20 GLY B C 1
ATOM 765 O O . GLY B 1 20 ? -7.375 6.973 2.299 1 97.38 20 GLY B O 1
ATOM 766 N N . LYS B 1 21 ? -6.188 7.984 3.859 1 98.19 21 LYS B N 1
ATOM 767 C CA . LYS B 1 21 ? -4.918 7.613 3.242 1 98.19 21 LYS B CA 1
ATOM 768 C C . LYS B 1 21 ? -4.609 6.137 3.465 1 98.19 21 LYS B C 1
ATOM 770 O O . LYS B 1 21 ? -4.059 5.473 2.584 1 98.19 21 LYS B O 1
ATOM 775 N N . VAL B 1 22 ? -4.996 5.641 4.582 1 98.44 22 VAL B N 1
ATOM 776 C CA . VAL B 1 22 ? -4.859 4.215 4.852 1 98.44 22 VAL B CA 1
ATOM 777 C C . VAL B 1 22 ? -5.711 3.416 3.869 1 98.44 22 VAL B C 1
ATOM 779 O O . VAL B 1 22 ? -5.285 2.365 3.383 1 98.44 22 VAL B O 1
ATOM 782 N N . LYS B 1 23 ? -6.844 3.906 3.561 1 98.31 23 LYS B N 1
ATOM 783 C CA . LYS B 1 23 ? -7.727 3.262 2.592 1 98.31 23 LYS B CA 1
ATOM 784 C C . LYS B 1 23 ? -7.086 3.217 1.208 1 98.31 23 LYS B C 1
ATOM 786 O O . LYS B 1 23 ? -7.215 2.221 0.492 1 98.31 23 LYS B O 1
ATOM 791 N N . GLU B 1 24 ? -6.426 4.305 0.831 1 98.56 24 GLU B N 1
ATOM 792 C CA . GLU B 1 24 ? -5.719 4.348 -0.446 1 98.56 24 GLU B CA 1
ATOM 793 C C . GLU B 1 24 ? -4.684 3.23 -0.539 1 98.56 24 GLU B C 1
ATOM 795 O O . GLU B 1 24 ? -4.594 2.541 -1.557 1 98.56 24 GLU B O 1
ATOM 800 N N . ILE B 1 25 ? -3.953 3.086 0.558 1 98.69 25 ILE B N 1
ATOM 801 C CA . ILE B 1 25 ? -2.922 2.055 0.612 1 98.69 25 ILE B CA 1
ATOM 802 C C . ILE B 1 25 ? -3.57 0.674 0.574 1 98.69 25 ILE B C 1
ATOM 804 O O . ILE B 1 25 ? -3.088 -0.227 -0.117 1 98.69 25 ILE B O 1
ATOM 808 N N . SER B 1 26 ? -4.676 0.503 1.23 1 98.5 26 SER B N 1
ATOM 809 C CA . SER B 1 26 ? -5.418 -0.753 1.232 1 98.5 26 SER B CA 1
ATOM 810 C C . SER B 1 26 ? -5.895 -1.115 -0.17 1 98.5 26 SER B C 1
ATOM 812 O O . SER B 1 26 ? -5.766 -2.264 -0.599 1 98.5 26 SER B O 1
ATOM 814 N N . ASP B 1 27 ? -6.402 -0.15 -0.85 1 98.38 27 ASP B N 1
ATOM 815 C CA . ASP B 1 27 ? -6.906 -0.383 -2.199 1 98.38 27 ASP B CA 1
ATOM 816 C C . ASP B 1 27 ? -5.781 -0.786 -3.146 1 98.38 27 ASP B C 1
ATOM 818 O O . ASP B 1 27 ? -5.949 -1.681 -3.977 1 98.38 27 ASP B O 1
ATOM 822 N N . PHE B 1 28 ? -4.668 -0.133 -2.938 1 98.81 28 PHE B N 1
ATOM 823 C CA . PHE B 1 28 ? -3.514 -0.5 -3.752 1 98.81 28 PHE B CA 1
ATOM 824 C C . PHE B 1 28 ? -3.041 -1.909 -3.414 1 98.81 28 PHE B C 1
ATOM 826 O O . PHE B 1 28 ? -2.709 -2.689 -4.309 1 98.81 28 PHE B O 1
ATOM 833 N N . THR B 1 29 ? -2.984 -2.246 -2.209 1 98.69 29 THR B N 1
ATOM 834 C CA . THR B 1 29 ? -2.574 -3.57 -1.756 1 98.69 29 THR B CA 1
ATOM 835 C C . THR B 1 29 ? -3.479 -4.648 -2.346 1 98.69 29 THR B C 1
ATOM 837 O O . THR B 1 29 ? -2.996 -5.676 -2.826 1 98.69 29 THR B O 1
ATOM 840 N N . LYS B 1 30 ? -4.754 -4.395 -2.326 1 98.06 30 LYS B N 1
ATOM 841 C CA . LYS B 1 30 ? -5.719 -5.316 -2.914 1 98.06 30 LYS B CA 1
ATOM 842 C C . LYS B 1 30 ? -5.473 -5.492 -4.41 1 98.06 30 LYS B C 1
ATOM 844 O O . LYS B 1 30 ? -5.586 -6.602 -4.938 1 98.06 30 LYS B O 1
ATOM 849 N N . PHE B 1 31 ? -5.207 -4.406 -5.027 1 98.56 31 PHE B N 1
ATOM 850 C CA . PHE B 1 31 ? -4.93 -4.41 -6.457 1 98.56 31 PHE B CA 1
ATOM 851 C C . PHE B 1 31 ? -3.717 -5.273 -6.773 1 98.56 31 PHE B C 1
ATOM 853 O O . PHE B 1 31 ? -3.762 -6.113 -7.672 1 98.56 31 PHE B O 1
ATOM 860 N N . VAL B 1 32 ? -2.619 -5.094 -6.039 1 98.44 32 VAL B N 1
ATOM 861 C CA . VAL B 1 32 ? -1.389 -5.852 -6.234 1 98.44 32 VAL B CA 1
ATOM 862 C C . VAL B 1 32 ? -1.648 -7.336 -5.977 1 98.44 32 VAL B C 1
ATOM 864 O O . VAL B 1 32 ? -1.217 -8.188 -6.75 1 98.44 32 VAL B O 1
ATOM 867 N N . ALA B 1 33 ? -2.348 -7.656 -4.891 1 98.19 33 ALA B N 1
ATOM 868 C CA . ALA B 1 33 ? -2.648 -9.039 -4.527 1 98.19 33 ALA B CA 1
ATOM 869 C C . ALA B 1 33 ? -3.486 -9.719 -5.605 1 98.19 33 ALA B C 1
ATOM 871 O O . ALA B 1 33 ? -3.205 -10.859 -5.992 1 98.19 33 ALA B O 1
ATOM 872 N N . LYS B 1 34 ? -4.504 -9.047 -6.09 1 97.75 34 LYS B N 1
ATOM 873 C CA . LYS B 1 34 ? -5.363 -9.586 -7.141 1 97.75 34 LYS B CA 1
ATOM 874 C C . LYS B 1 34 ? -4.57 -9.875 -8.414 1 97.75 34 LYS B C 1
ATOM 876 O O . LYS B 1 34 ? -4.719 -10.938 -9.016 1 97.75 34 LYS B O 1
ATOM 881 N N . ARG B 1 35 ? -3.75 -8.953 -8.789 1 97.31 35 ARG B N 1
ATOM 882 C CA . ARG B 1 35 ? -2.918 -9.109 -9.977 1 97.31 35 ARG B CA 1
ATOM 883 C C . ARG B 1 35 ? -1.967 -10.289 -9.828 1 97.31 35 ARG B C 1
ATOM 885 O O . ARG B 1 35 ? -1.75 -11.047 -10.781 1 97.31 35 ARG B O 1
ATOM 892 N N . TYR B 1 36 ? -1.377 -10.398 -8.688 1 97.44 36 TYR B N 1
ATOM 893 C CA . TYR B 1 36 ? -0.478 -11.516 -8.414 1 97.44 36 TYR B CA 1
ATOM 894 C C . TYR B 1 36 ? -1.216 -12.844 -8.516 1 97.44 36 TYR B C 1
ATOM 896 O O . TYR B 1 36 ? -0.72 -13.797 -9.125 1 97.44 36 TYR B O 1
ATOM 904 N N . ASP B 1 37 ? -2.381 -12.93 -7.922 1 96.44 37 ASP B N 1
ATOM 905 C CA . ASP B 1 37 ? -3.188 -14.148 -7.949 1 96.44 37 ASP B CA 1
ATOM 906 C C . ASP B 1 37 ? -3.57 -14.523 -9.383 1 96.44 37 ASP B C 1
ATOM 908 O O . ASP B 1 37 ? -3.496 -15.688 -9.766 1 96.44 37 ASP B O 1
ATOM 912 N N . GLU B 1 38 ? -3.949 -13.602 -10.125 1 96.25 38 GLU B N 1
ATOM 913 C CA . GLU B 1 38 ? -4.359 -13.82 -11.508 1 96.25 38 GLU B CA 1
ATOM 914 C C . GLU B 1 38 ? -3.195 -14.312 -12.359 1 96.25 38 GLU B C 1
ATOM 916 O O . GLU B 1 38 ? -3.357 -15.227 -13.172 1 96.25 38 GLU B O 1
ATOM 921 N N . GLN B 1 39 ? -2.088 -13.742 -12.172 1 94.88 39 GLN B N 1
ATOM 922 C CA . GLN B 1 39 ? -0.893 -14.164 -12.891 1 94.88 39 GLN B CA 1
ATOM 923 C C . GLN B 1 39 ? -0.5 -15.586 -12.516 1 94.88 39 GLN B C 1
ATOM 925 O O . GLN B 1 39 ? -0.145 -16.391 -13.375 1 94.88 39 GLN B O 1
ATOM 930 N N . HIS B 1 40 ? -0.547 -15.844 -11.281 1 93.06 40 HIS B N 1
ATOM 931 C CA . HIS B 1 40 ? -0.179 -17.172 -10.789 1 93.06 40 HIS B CA 1
ATOM 932 C C . HIS B 1 40 ? -1.151 -18.234 -11.289 1 93.06 40 HIS B C 1
ATOM 934 O O . HIS B 1 40 ? -0.736 -19.312 -11.688 1 93.06 40 HIS B O 1
ATOM 940 N N . LEU B 1 41 ? -2.396 -17.938 -11.25 1 92.88 41 LEU B N 1
ATOM 941 C CA . LEU B 1 41 ? -3.414 -18.828 -11.773 1 92.88 41 LEU B CA 1
ATOM 942 C C . LEU B 1 41 ? -3.207 -19.078 -13.258 1 92.88 41 LEU B C 1
ATOM 944 O O . LEU B 1 41 ? -3.285 -20.219 -13.719 1 92.88 41 LEU B O 1
ATOM 948 N N . SER B 1 42 ? -2.938 -18.078 -13.969 1 92.81 42 SER B N 1
ATOM 949 C CA . SER B 1 42 ? -2.682 -18.188 -15.398 1 92.81 42 SER B CA 1
ATOM 950 C C . SER B 1 42 ? -1.471 -19.062 -15.68 1 92.81 42 SER B C 1
ATOM 952 O O . SER B 1 42 ? -1.503 -19.906 -16.594 1 92.81 42 SER B O 1
ATOM 954 N N . GLU B 1 43 ? -0.451 -18.875 -14.938 1 93.06 43 GLU B N 1
ATOM 955 C CA . GLU B 1 43 ? 0.763 -19.672 -15.086 1 93.06 43 GLU B CA 1
ATOM 956 C C . GLU B 1 43 ? 0.496 -21.141 -14.781 1 93.06 43 GLU B C 1
ATOM 958 O O . GLU B 1 43 ? 1.021 -22.031 -15.461 1 93.06 43 GLU B O 1
ATOM 963 N N . SER B 1 44 ? -0.292 -21.375 -13.789 1 91 44 SER B N 1
ATOM 964 C CA . SER B 1 44 ? -0.648 -22.734 -13.406 1 91 44 SER B CA 1
ATOM 965 C C . SER B 1 44 ? -1.467 -23.422 -14.5 1 91 44 SER B C 1
ATOM 967 O O . SER B 1 44 ? -1.226 -24.578 -14.828 1 91 44 SER B O 1
ATOM 969 N N . ILE B 1 45 ? -2.33 -22.641 -15.039 1 91.19 45 ILE B N 1
ATOM 970 C CA . ILE B 1 45 ? -3.162 -23.156 -16.125 1 91.19 45 ILE B CA 1
ATOM 971 C C . ILE B 1 45 ? -2.297 -23.438 -17.344 1 91.19 45 ILE B C 1
ATOM 973 O O . ILE B 1 45 ? -2.438 -24.5 -17.969 1 91.19 45 ILE B O 1
ATOM 977 N N . GLN B 1 46 ? -1.416 -22.594 -17.672 1 90.38 46 GLN B N 1
ATOM 978 C CA . GLN B 1 46 ? -0.507 -22.75 -18.797 1 90.38 46 GLN B CA 1
ATOM 979 C C . GLN B 1 46 ? 0.385 -23.984 -18.609 1 90.38 46 GLN B C 1
ATOM 981 O O . GLN B 1 46 ? 0.608 -24.75 -19.547 1 90.38 46 GLN B O 1
ATOM 986 N N . GLN B 1 47 ? 0.894 -24.172 -17.406 1 90.44 47 GLN B N 1
ATOM 987 C CA . GLN B 1 47 ? 1.752 -25.312 -17.094 1 90.44 47 GLN B CA 1
ATOM 988 C C . GLN B 1 47 ? 0.983 -26.625 -17.203 1 90.44 47 GLN B C 1
ATOM 990 O O . GLN B 1 47 ? 1.51 -27.609 -17.719 1 90.44 47 GLN B O 1
ATOM 995 N N . MET B 1 48 ? -0.258 -26.625 -16.75 1 88.56 48 MET B N 1
ATOM 996 C CA . MET B 1 48 ? -1.102 -27.812 -16.812 1 88.56 48 MET B CA 1
ATOM 997 C C . MET B 1 48 ? -1.431 -28.156 -18.266 1 88.56 48 MET B C 1
ATOM 999 O O . MET B 1 48 ? -1.418 -29.344 -18.641 1 88.56 48 MET B O 1
ATOM 1003 N N . THR B 1 49 ? -1.663 -27.219 -19.094 1 87.75 49 THR B N 1
ATOM 1004 C CA . THR B 1 49 ? -1.969 -27.422 -20.5 1 87.75 49 THR B CA 1
ATOM 1005 C C . THR B 1 49 ? -0.74 -27.938 -21.25 1 87.75 49 THR B C 1
ATOM 1007 O O . THR B 1 49 ? -0.843 -28.844 -22.078 1 87.75 49 THR B O 1
ATOM 1010 N N . ALA B 1 50 ? 0.427 -27.406 -20.953 1 85.69 50 ALA B N 1
ATOM 1011 C CA . ALA B 1 50 ? 1.679 -27.812 -21.578 1 85.69 50 ALA B CA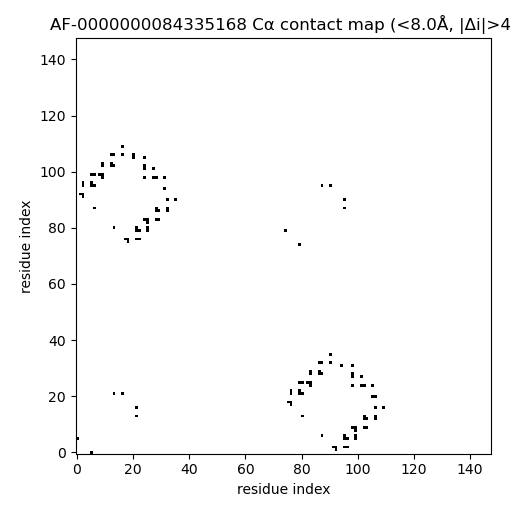 1
ATOM 1012 C C . ALA B 1 50 ? 2.004 -29.266 -21.25 1 85.69 50 ALA B C 1
ATOM 1014 O O . ALA B 1 50 ? 2.438 -30.031 -22.109 1 85.69 50 ALA B O 1
ATOM 1015 N N . LYS B 1 51 ? 1.706 -29.656 -20.047 1 85.94 51 LYS B N 1
ATOM 1016 C CA . LYS B 1 51 ? 1.954 -31.031 -19.609 1 85.94 51 LYS B CA 1
ATOM 1017 C C . LYS B 1 51 ? 0.985 -32 -20.281 1 85.94 51 LYS B C 1
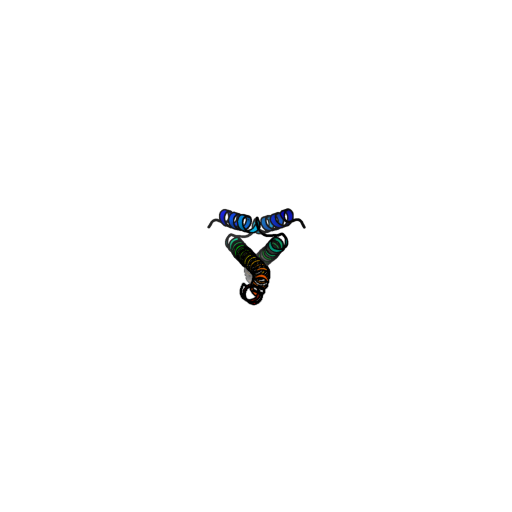ATOM 1019 O O . LYS B 1 51 ? 1.373 -33.125 -20.656 1 85.94 51 LYS B O 1
ATOM 1024 N N . SER B 1 52 ? -0.258 -31.609 -20.5 1 83.69 52 SER B N 1
ATOM 1025 C CA . SER B 1 52 ? -1.271 -32.438 -21.156 1 83.69 52 SER B CA 1
ATOM 1026 C C . SER B 1 52 ? -0.942 -32.656 -22.625 1 83.69 52 SER B C 1
ATOM 1028 O O . SER B 1 52 ? -1.097 -33.781 -23.141 1 83.69 52 SER B O 1
ATOM 1030 N N . GLU B 1 53 ? -0.443 -31.719 -23.281 1 80.06 53 GLU B N 1
ATOM 1031 C CA . GLU B 1 53 ? -0.093 -31.812 -24.688 1 80.06 53 GLU B CA 1
ATOM 1032 C C . GLU B 1 53 ? 1.125 -32.688 -24.906 1 80.06 53 GLU B C 1
ATOM 1034 O O . GLU B 1 53 ? 1.172 -33.469 -25.859 1 80.06 53 GLU B O 1
ATOM 1039 N N . SER B 1 54 ? 2.076 -32.656 -24.078 1 78.69 54 SER B N 1
ATOM 1040 C CA . SER B 1 54 ? 3.271 -33.5 -24.156 1 78.69 54 SER B CA 1
ATOM 1041 C C . SER B 1 54 ? 2.93 -34.969 -24 1 78.69 54 SER B C 1
ATOM 1043 O O . SER B 1 54 ? 3.473 -35.812 -24.719 1 78.69 54 SER B O 1
ATOM 1045 N N . PHE B 1 55 ? 1.899 -35.25 -23.172 1 77.94 55 PHE B N 1
ATOM 1046 C CA . PHE B 1 55 ? 1.479 -36.625 -22.953 1 77.94 55 PHE B CA 1
ATOM 1047 C C . PHE B 1 55 ? 0.607 -37.125 -24.094 1 77.94 55 PHE B C 1
ATOM 1049 O O . PHE B 1 55 ? 0.671 -38.312 -24.453 1 77.94 55 PHE B O 1
ATOM 1056 N N . SER B 1 56 ? -0.099 -36.312 -24.703 1 74.56 56 SER B N 1
ATOM 1057 C CA . SER B 1 56 ? -0.945 -36.688 -25.828 1 74.56 56 SER B CA 1
ATOM 1058 C C . SER B 1 56 ? -0.107 -37.094 -27.047 1 74.56 56 SER B C 1
ATOM 1060 O O . SER B 1 56 ? -0.454 -38.031 -27.766 1 74.56 56 SER B O 1
ATOM 1062 N N . PHE B 1 57 ? 0.969 -36.438 -27.297 1 67.62 57 PHE B N 1
ATOM 1063 C CA . PHE B 1 57 ? 1.873 -36.719 -28.406 1 67.62 57 PHE B CA 1
ATOM 1064 C C . PHE B 1 57 ? 2.523 -38.062 -28.25 1 67.62 57 PHE B C 1
ATOM 1066 O O . PHE B 1 57 ? 2.771 -38.781 -29.234 1 67.62 57 PHE B O 1
ATOM 1073 N N . LEU B 1 58 ? 2.75 -38.562 -27.047 1 67.81 58 LEU B N 1
ATOM 1074 C CA . LEU B 1 58 ? 3.332 -39.875 -26.766 1 67.81 58 LEU B CA 1
ATOM 1075 C C . LEU B 1 58 ? 2.332 -40.969 -27.047 1 67.81 58 LEU B C 1
ATOM 1077 O O . LEU B 1 58 ? 2.717 -42.062 -27.484 1 67.81 58 LEU B O 1
ATOM 1081 N N . ASN B 1 59 ? 1.169 -40.719 -26.938 1 63.66 59 ASN B N 1
ATOM 1082 C CA . ASN B 1 59 ? 0.124 -41.719 -27.156 1 63.66 59 ASN B CA 1
ATOM 1083 C C . ASN B 1 59 ? -0.247 -41.844 -28.625 1 63.66 59 ASN B C 1
ATOM 1085 O O . ASN B 1 59 ? -0.675 -42.906 -29.062 1 63.66 59 ASN B O 1
ATOM 1089 N N . ASN B 1 60 ? -0.204 -40.844 -29.359 1 63.16 60 ASN B N 1
ATOM 1090 C CA . ASN B 1 60 ? -0.537 -40.875 -30.781 1 63.16 60 ASN B CA 1
ATOM 1091 C C . ASN B 1 60 ? 0.482 -41.688 -31.578 1 63.16 60 ASN B C 1
ATOM 1093 O O . ASN B 1 60 ? 0.14 -42.312 -32.594 1 63.16 60 ASN B O 1
ATOM 1097 N N . ASP B 1 61 ? 1.688 -41.781 -31.266 1 58.19 61 ASP B N 1
ATOM 1098 C CA . ASP B 1 61 ? 2.678 -42.562 -32 1 58.19 61 ASP B CA 1
ATOM 1099 C C . ASP B 1 61 ? 2.416 -44.062 -31.859 1 58.19 61 ASP B C 1
ATOM 1101 O O . ASP B 1 61 ? 2.775 -44.844 -32.75 1 58.19 61 ASP B O 1
ATOM 1105 N N . GLU B 1 62 ? 1.84 -44.469 -30.891 1 53.94 62 GLU B N 1
ATOM 1106 C CA . GLU B 1 62 ? 1.563 -45.906 -30.734 1 53.94 62 GLU B CA 1
ATOM 1107 C C . GLU B 1 62 ? 0.417 -46.344 -31.656 1 53.94 62 GLU B C 1
ATOM 1109 O O . GLU B 1 62 ? 0.373 -47.5 -32.094 1 53.94 62 GLU B O 1
ATOM 1114 N N . ASP B 1 63 ? -0.387 -45.469 -32.031 1 53.62 63 ASP B N 1
ATOM 1115 C CA . ASP B 1 63 ? -1.515 -45.812 -32.875 1 53.62 63 ASP B CA 1
ATOM 1116 C C . ASP B 1 63 ? -1.076 -46 -34.344 1 53.62 63 ASP B C 1
ATOM 1118 O O . ASP B 1 63 ? -1.825 -46.5 -35.156 1 53.62 63 ASP B O 1
ATOM 1122 N N . LEU B 1 64 ? -0.03 -45.531 -34.719 1 52.44 64 LEU B N 1
ATOM 1123 C CA . LEU B 1 64 ? 0.428 -45.656 -36.094 1 52.44 64 LEU B CA 1
ATOM 1124 C C . LEU B 1 64 ? 0.761 -47.125 -36.375 1 52.44 64 LEU B C 1
ATOM 1126 O O . LEU B 1 64 ? 0.741 -47.531 -37.562 1 52.44 64 LEU B O 1
ATOM 1130 N N . TYR B 1 65 ? 1.254 -47.812 -35.5 1 51.84 65 TYR B N 1
ATOM 1131 C CA . TYR B 1 65 ? 1.539 -49.219 -35.75 1 51.84 65 TYR B CA 1
ATOM 1132 C C . TYR B 1 65 ? 0.296 -50.062 -35.531 1 51.84 65 TYR B C 1
ATOM 1134 O O . TYR B 1 65 ? 0.163 -50.75 -34.531 1 51.84 65 TYR B O 1
ATOM 1142 N N . SER B 1 66 ? -0.896 -49.5 -35.844 1 48.94 66 SER B N 1
ATOM 1143 C CA . SER B 1 66 ? -2.16 -50.188 -35.625 1 48.94 66 SER B CA 1
ATOM 1144 C C . SER B 1 66 ? -2.18 -51.531 -36.375 1 48.94 66 SER B C 1
ATOM 1146 O O . SER B 1 66 ? -1.298 -51.812 -37.188 1 48.94 66 SER B O 1
ATOM 1148 N N . GLU B 1 67 ? -3.424 -52.25 -36.25 1 55.5 67 GLU B N 1
ATOM 1149 C CA . GLU B 1 67 ? -3.834 -53.594 -36.562 1 55.5 67 GLU B CA 1
ATOM 1150 C C . GLU B 1 67 ? -3.646 -53.906 -38.062 1 55.5 67 GLU B C 1
ATOM 1152 O O . GLU B 1 67 ? -3.512 -55.062 -38.469 1 55.5 67 GLU B O 1
ATOM 1157 N N . ALA B 1 68 ? -3.549 -52.938 -38.812 1 51.69 68 ALA B N 1
ATOM 1158 C CA . ALA B 1 68 ? -3.566 -53.188 -40.25 1 51.69 68 ALA B CA 1
ATOM 1159 C C . ALA B 1 68 ? -2.254 -53.812 -40.719 1 51.69 68 ALA B C 1
ATOM 1161 O O . ALA B 1 68 ? -2.223 -54.531 -41.719 1 51.69 68 ALA B O 1
ATOM 1162 N N . ASP B 1 69 ? -1.269 -53.531 -40.031 1 51.28 69 ASP B N 1
ATOM 1163 C CA . ASP B 1 69 ? 0.005 -54.156 -40.406 1 51.28 69 ASP B CA 1
ATOM 1164 C C . ASP B 1 69 ? 0.069 -55.625 -39.969 1 51.28 69 ASP B C 1
ATOM 1166 O O . ASP B 1 69 ? 0.84 -56.406 -40.5 1 51.28 69 ASP B O 1
ATOM 1170 N N . LEU B 1 70 ? -0.791 -56 -38.969 1 50.59 70 LEU B N 1
ATOM 1171 C CA . LEU B 1 70 ? -0.809 -57.406 -38.5 1 50.59 70 LEU B CA 1
ATOM 1172 C C . LEU B 1 70 ? -1.587 -58.281 -39.469 1 50.59 70 LEU B C 1
ATOM 1174 O O . LEU B 1 70 ? -1.525 -59.5 -39.406 1 50.59 70 LEU B O 1
ATOM 1178 N N . LYS B 1 71 ? -2.557 -57.688 -40.219 1 51.59 71 LYS B N 1
ATOM 1179 C CA . LYS B 1 71 ? -3.367 -58.594 -41.031 1 51.59 71 LYS B CA 1
ATOM 1180 C C . LYS B 1 71 ? -2.621 -59.031 -42.281 1 51.59 71 LYS B C 1
ATOM 1182 O O . LYS B 1 71 ? -3.061 -59.938 -43 1 51.59 71 LYS B O 1
ATOM 1187 N N . GLU B 1 72 ? -1.605 -58.188 -42.656 1 49.59 72 GLU B N 1
ATOM 1188 C CA . GLU B 1 72 ? -1.223 -58.594 -44 1 49.59 72 GLU B CA 1
ATOM 1189 C C . GLU B 1 72 ? -0.365 -59.875 -43.969 1 49.59 72 GLU B C 1
ATOM 1191 O O . GLU B 1 72 ? 0.015 -60.406 -45 1 49.59 72 GLU B O 1
ATOM 1196 N N . VAL B 1 73 ? 0.209 -60.062 -42.75 1 48.31 73 VAL B N 1
ATOM 1197 C CA . VAL B 1 73 ? 1.213 -61.125 -42.938 1 48.31 73 VAL B CA 1
ATOM 1198 C C . VAL B 1 73 ? 0.53 -62.469 -43.062 1 48.31 73 VAL B C 1
ATOM 1200 O O . VAL B 1 73 ? 1.03 -63.375 -43.75 1 48.31 73 VAL B O 1
ATOM 1203 N N . TYR B 1 74 ? -0.615 -62.719 -42.469 1 38.84 74 TYR B N 1
ATOM 1204 C CA . TYR B 1 74 ? -0.982 -64.125 -42.781 1 38.84 74 TYR B CA 1
ATOM 1205 C C . TYR B 1 74 ? -1.715 -64.188 -44.125 1 38.84 74 TYR B C 1
ATOM 1207 O O . TYR B 1 74 ? -2.381 -63.219 -44.531 1 38.84 74 TYR B O 1
#

Organism: NCBI:txid1302689

Solvent-accessible surface area (backbone atoms only — not comparable to full-atom values): 8414 Å² total; per-residue (Å²): 133,52,58,68,57,45,52,51,52,37,51,62,51,46,69,82,47,56,59,70,58,46,48,53,47,30,53,50,39,51,51,53,44,51,52,50,51,52,51,51,50,51,50,51,50,53,52,54,52,55,54,52,53,60,55,52,60,65,55,57,63,61,59,70,74,44,71,72,72,68,52,71,75,107,132,54,58,68,57,46,51,52,52,37,51,63,50,46,67,80,47,56,59,70,57,44,48,53,48,31,54,49,39,52,51,55,43,51,52,51,50,51,52,50,52,50,50,52,50,51,52,53,51,56,54,52,51,60,54,50,60,63,55,56,63,60,57,72,72,42,71,70,69,66,58,66,72,109

Radius of gyration: 35.56 Å; Cα contacts (8 Å, |Δi|>4): 63; chains: 2; bounding box: 30×139×66 Å

Foldseek 3Di:
DDPVVVVVVVCVVCVVDDPVVNVVVVVVVVVVVVVVVVVVVVVVVVVVVVVVVVVVVVVVVVCVVPPVVVPPVD/DDPVVVVVVVCVVCVVDDPVVNVVVVVVVVVVVVVVVVVVVVVVVVVVVVVVVVVVVVVVVVCVVDPPVVPPPD